Protein AF-A0A7J3XBH6-F1 (afdb_monomer_lite)

Structure (mmCIF, N/CA/C/O backbone):
data_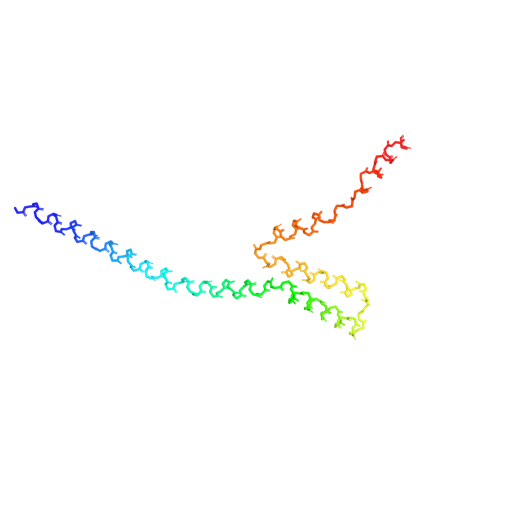AF-A0A7J3XBH6-F1
#
_entry.id   AF-A0A7J3XBH6-F1
#
loop_
_atom_site.group_PDB
_atom_site.id
_atom_site.type_symbol
_atom_site.label_atom_id
_atom_site.label_alt_id
_atom_site.label_comp_id
_atom_site.label_asym_id
_atom_site.label_entity_id
_atom_site.label_seq_id
_atom_site.pdbx_PDB_ins_code
_atom_site.Cartn_x
_atom_site.Cartn_y
_atom_site.Cartn_z
_atom_site.occupancy
_atom_site.B_iso_or_equiv
_atom_site.auth_seq_id
_atom_site.auth_comp_id
_atom_site.auth_asym_id
_atom_site.auth_atom_id
_atom_site.pdbx_PDB_model_num
ATOM 1 N N . MET A 1 1 ? -40.486 0.194 52.302 1.00 56.03 1 MET A N 1
ATOM 2 C CA . MET A 1 1 ? -40.971 0.367 50.911 1.00 56.03 1 MET A CA 1
ATOM 3 C C . MET A 1 1 ? -40.086 1.267 50.042 1.00 56.03 1 MET A C 1
ATOM 5 O O . MET A 1 1 ? -40.211 1.197 48.828 1.00 56.03 1 MET A O 1
ATOM 9 N N . THR A 1 2 ? -39.211 2.114 50.598 1.00 63.62 2 THR A N 1
ATOM 10 C CA . THR A 1 2 ? -38.350 3.021 49.808 1.00 63.62 2 THR A CA 1
ATOM 11 C C . THR A 1 2 ? -37.039 2.382 49.329 1.00 63.62 2 THR A C 1
ATOM 13 O O . THR A 1 2 ? -36.614 2.685 48.223 1.00 63.62 2 THR A O 1
ATOM 16 N N . SER A 1 3 ? -36.450 1.458 50.099 1.00 67.12 3 SER A N 1
ATOM 17 C CA . SER A 1 3 ? -35.163 0.810 49.774 1.00 67.12 3 SER A CA 1
ATOM 18 C C . SER A 1 3 ? -35.241 -0.148 48.575 1.00 67.12 3 SER A C 1
ATOM 20 O O . SER A 1 3 ? -34.408 -0.079 47.679 1.00 67.12 3 SER A O 1
ATOM 22 N N . GLU A 1 4 ? -36.273 -0.997 48.507 1.00 67.94 4 GLU A N 1
ATOM 23 C CA . GLU A 1 4 ? -36.431 -1.989 47.424 1.00 67.94 4 GLU A CA 1
ATOM 24 C C . GLU A 1 4 ? -36.643 -1.334 46.054 1.00 67.94 4 GLU A C 1
ATOM 26 O O . GLU A 1 4 ? -36.006 -1.718 45.079 1.00 67.94 4 GLU A O 1
ATOM 31 N N . LYS A 1 5 ? -37.461 -0.272 45.987 1.00 72.19 5 LYS A N 1
ATOM 32 C CA . LYS A 1 5 ? -37.665 0.503 44.749 1.00 72.19 5 LYS A CA 1
ATOM 33 C C . LYS A 1 5 ? -36.386 1.173 44.246 1.00 72.19 5 LYS A C 1
ATOM 35 O O . LYS A 1 5 ? -36.261 1.444 43.054 1.00 72.19 5 LYS A O 1
ATOM 40 N N . GLN A 1 6 ? -35.468 1.498 45.153 1.00 73.75 6 GLN A N 1
ATOM 41 C CA . GLN A 1 6 ? -34.205 2.141 44.814 1.00 73.75 6 GLN A CA 1
ATOM 42 C C . GLN A 1 6 ? -33.199 1.112 44.288 1.00 73.75 6 GLN A C 1
ATOM 44 O O . GLN A 1 6 ? -32.555 1.359 43.272 1.00 73.75 6 GLN A O 1
ATOM 49 N N . GLU A 1 7 ? -33.139 -0.074 44.898 1.00 74.94 7 GLU A N 1
ATOM 50 C CA . GLU A 1 7 ? -32.344 -1.193 44.383 1.00 74.94 7 GLU A CA 1
ATOM 51 C C . GLU A 1 7 ? -32.827 -1.707 43.023 1.00 74.94 7 GLU A C 1
ATOM 53 O O . GLU A 1 7 ? -32.000 -2.079 42.191 1.00 74.94 7 GLU A O 1
ATOM 58 N N . GLU A 1 8 ? -34.140 -1.734 42.778 1.00 81.75 8 GLU A N 1
ATOM 59 C CA . GLU A 1 8 ? -34.701 -2.113 41.474 1.00 81.75 8 GLU A CA 1
ATOM 60 C C . GLU A 1 8 ? -34.291 -1.138 40.369 1.00 81.75 8 GLU A C 1
ATOM 62 O O . GLU A 1 8 ? -33.892 -1.572 39.289 1.00 81.75 8 GLU A O 1
ATOM 67 N N . ARG A 1 9 ? -34.317 0.174 40.644 1.00 81.69 9 ARG A N 1
ATOM 68 C CA . ARG A 1 9 ? -33.863 1.191 39.682 1.00 81.69 9 ARG A CA 1
ATOM 69 C C . ARG A 1 9 ? -32.385 1.055 39.357 1.00 81.69 9 ARG A C 1
ATOM 71 O O . ARG A 1 9 ? -32.032 1.019 38.186 1.00 81.69 9 ARG A O 1
ATOM 78 N N . VAL A 1 10 ? -31.539 0.907 40.375 1.00 84.38 10 VAL A N 1
ATOM 79 C CA . VAL A 1 10 ? -30.092 0.740 40.169 1.00 84.38 10 VAL A CA 1
ATOM 80 C C . VAL A 1 10 ? -29.801 -0.544 39.385 1.00 84.38 10 VAL A C 1
ATOM 82 O O . VAL A 1 10 ? -28.973 -0.540 38.478 1.00 84.38 10 VAL A O 1
ATOM 85 N N . ARG A 1 11 ? -30.516 -1.644 39.666 1.00 84.50 11 ARG A N 1
ATOM 86 C CA . ARG A 1 11 ? -30.403 -2.877 38.868 1.00 84.50 11 ARG A CA 1
ATOM 87 C C . ARG A 1 11 ? -30.831 -2.675 37.416 1.00 84.50 11 ARG A C 1
ATOM 89 O O . ARG A 1 11 ? -30.155 -3.203 36.538 1.00 84.50 11 ARG A O 1
ATOM 96 N N . SER A 1 12 ? -31.909 -1.929 37.172 1.00 87.50 12 SER A N 1
ATOM 97 C CA . SER A 1 12 ? -32.385 -1.596 35.822 1.00 87.50 12 SER A CA 1
ATOM 98 C C . SER A 1 12 ? -31.342 -0.799 35.039 1.00 87.50 12 SER A C 1
ATOM 100 O O . SER A 1 12 ? -30.988 -1.184 33.930 1.00 87.50 12 SER A O 1
ATOM 102 N N . GLU A 1 13 ? -30.783 0.252 35.641 1.00 87.44 13 GLU A N 1
ATOM 103 C CA . GLU A 1 13 ? -29.755 1.099 35.019 1.00 87.44 13 GLU A CA 1
ATOM 104 C C . GLU A 1 13 ? -28.481 0.305 34.688 1.00 87.44 13 GLU A C 1
ATOM 106 O O . GLU A 1 13 ? -27.913 0.440 33.603 1.00 87.44 13 GLU A O 1
ATOM 111 N N . ILE A 1 14 ? -28.051 -0.583 35.592 1.00 91.50 14 ILE A N 1
ATOM 112 C CA . ILE A 1 14 ? -26.907 -1.476 35.352 1.00 91.50 14 ILE A CA 1
ATOM 113 C C . ILE A 1 14 ? -27.198 -2.446 34.199 1.00 91.50 14 ILE A C 1
ATOM 115 O O . ILE A 1 14 ? -26.307 -2.727 33.395 1.00 91.50 1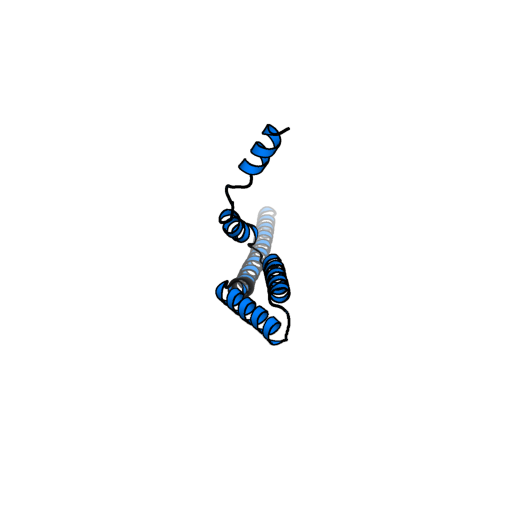4 ILE A O 1
ATOM 119 N N . TYR A 1 15 ? -28.426 -2.961 34.104 1.00 90.88 15 TYR A N 1
ATOM 120 C CA . TYR A 1 15 ? -28.835 -3.848 33.014 1.00 90.88 15 TYR A CA 1
ATOM 121 C C . TYR A 1 15 ? -28.827 -3.135 31.662 1.00 90.88 15 TYR A C 1
ATOM 123 O O . TYR A 1 15 ? -28.249 -3.656 30.710 1.00 90.88 15 TYR A O 1
ATOM 131 N N . GLU A 1 16 ? -29.407 -1.937 31.586 1.00 89.50 16 GLU A N 1
ATOM 132 C CA . GLU A 1 16 ? -29.423 -1.127 30.364 1.00 89.50 16 GLU A CA 1
ATOM 133 C C . GLU A 1 16 ? -28.004 -0.806 29.890 1.00 89.50 16 GLU A C 1
ATOM 135 O O . GLU A 1 16 ? -27.671 -1.017 28.723 1.00 89.50 16 GLU A O 1
ATOM 140 N N . LEU A 1 17 ? -27.127 -0.385 30.805 1.00 95.06 17 LEU A N 1
ATOM 141 C CA . LEU A 1 17 ? -25.737 -0.092 30.472 1.00 95.06 17 LEU A CA 1
ATOM 142 C C . LEU A 1 17 ? -25.001 -1.339 29.960 1.00 95.06 17 LEU A C 1
ATOM 144 O O . LEU A 1 17 ? -24.217 -1.261 29.011 1.00 95.06 17 LEU A O 1
ATOM 148 N N . ARG A 1 18 ? -25.272 -2.507 30.554 1.00 93.38 18 ARG A N 1
ATOM 149 C CA . ARG A 1 18 ? -24.682 -3.779 30.127 1.00 93.38 18 ARG A CA 1
ATOM 150 C C . ARG A 1 18 ? -25.118 -4.164 28.716 1.00 93.38 18 ARG A C 1
ATOM 152 O O . ARG A 1 18 ? -24.277 -4.627 27.948 1.00 93.38 18 ARG A O 1
ATOM 159 N N . GLU A 1 19 ? -26.382 -3.947 28.366 1.00 95.56 19 GLU A N 1
ATOM 160 C CA . GLU A 1 19 ? -26.884 -4.199 27.011 1.00 95.56 19 GLU A CA 1
ATOM 161 C C . GLU A 1 19 ? -26.257 -3.245 25.986 1.00 95.56 19 GLU A C 1
ATOM 163 O O . GLU A 1 19 ? -25.847 -3.688 24.914 1.00 95.56 19 GLU A O 1
ATOM 168 N N . VAL A 1 20 ? -26.058 -1.969 26.332 1.00 94.19 20 VAL A N 1
ATOM 169 C CA . VAL A 1 20 ? -25.341 -1.018 25.462 1.00 94.19 20 VAL A CA 1
ATOM 170 C C . VAL A 1 20 ? -23.896 -1.467 25.226 1.00 94.19 20 VAL A C 1
ATOM 172 O O . VAL A 1 20 ? -23.444 -1.530 24.081 1.00 94.19 20 VAL A O 1
ATOM 175 N N . PHE A 1 21 ? -23.165 -1.834 26.283 1.00 93.94 21 PHE A N 1
ATOM 176 C CA . PHE A 1 21 ? -21.796 -2.340 26.139 1.00 93.94 21 PHE A CA 1
ATOM 177 C C . PHE A 1 21 ? -21.736 -3.637 25.336 1.00 93.94 21 PHE A C 1
ATOM 179 O O . PHE A 1 21 ? -20.800 -3.838 24.558 1.00 93.94 21 PHE A O 1
ATOM 186 N N . LYS A 1 22 ? -22.735 -4.506 25.494 1.00 95.25 22 LYS A N 1
ATOM 187 C CA . LYS A 1 22 ? -22.846 -5.737 24.721 1.00 95.25 22 LYS A CA 1
ATOM 188 C C . LYS A 1 22 ? -23.038 -5.436 23.236 1.00 95.25 22 LYS A C 1
ATOM 190 O O . LYS A 1 22 ? -22.260 -5.955 22.438 1.00 95.25 22 LYS A O 1
ATOM 195 N N . ALA A 1 23 ? -23.948 -4.530 22.884 1.00 94.25 23 ALA A N 1
ATOM 196 C CA . ALA A 1 23 ? -24.168 -4.103 21.503 1.00 94.25 23 ALA A CA 1
ATOM 197 C C . ALA A 1 23 ? -22.898 -3.503 20.870 1.00 94.25 23 ALA A C 1
ATOM 199 O O . ALA A 1 23 ? -22.536 -3.853 19.748 1.00 94.25 23 ALA A O 1
ATOM 200 N N . ILE A 1 24 ? -22.161 -2.664 21.610 1.00 90.19 24 ILE A N 1
ATOM 201 C CA . ILE A 1 24 ? -20.865 -2.131 21.153 1.00 90.19 24 ILE A CA 1
ATOM 202 C C . ILE A 1 24 ? -19.859 -3.271 20.941 1.00 90.19 24 ILE A C 1
ATOM 204 O O . ILE A 1 24 ? -19.143 -3.291 19.942 1.00 90.19 24 ILE A O 1
ATOM 208 N N . SER A 1 25 ? -19.797 -4.236 21.861 1.00 90.31 25 SER A N 1
ATOM 209 C CA . SER A 1 25 ? -18.858 -5.358 21.762 1.00 90.31 25 SER A CA 1
ATOM 210 C C . SER A 1 25 ? -19.154 -6.293 20.586 1.00 90.31 25 SER A C 1
ATOM 212 O O . SER A 1 25 ? -18.222 -6.829 19.990 1.00 90.31 25 SER A O 1
ATOM 214 N N . GLU A 1 26 ? -20.428 -6.484 20.245 1.00 92.62 26 GLU A N 1
ATOM 215 C CA . GLU A 1 26 ? -20.870 -7.268 19.090 1.00 92.62 26 GLU A CA 1
ATOM 216 C C . GLU A 1 26 ? -20.526 -6.535 17.792 1.00 92.62 26 GLU A C 1
ATOM 218 O O . GLU A 1 26 ? -19.825 -7.088 16.951 1.00 92.62 26 GLU A O 1
ATOM 223 N N . PHE A 1 27 ? -20.842 -5.243 17.703 1.00 91.50 27 PHE A N 1
ATOM 224 C CA . PHE A 1 27 ? -20.460 -4.405 16.565 1.00 91.50 27 PHE A CA 1
ATOM 225 C C . PHE A 1 27 ? -18.945 -4.393 16.298 1.00 91.50 27 PHE A C 1
ATOM 227 O O . PHE A 1 27 ? -18.503 -4.493 15.154 1.00 91.50 27 PHE A O 1
ATOM 234 N N . LEU A 1 28 ? -18.123 -4.309 17.350 1.00 85.25 28 LEU A N 1
ATOM 235 C CA . LEU A 1 28 ? -16.664 -4.364 17.213 1.00 85.25 28 LEU A CA 1
ATOM 236 C C . LEU A 1 28 ? -16.166 -5.729 16.715 1.00 85.25 28 LEU A C 1
ATOM 238 O O . LEU A 1 28 ? -15.169 -5.780 15.992 1.00 85.25 28 LEU A O 1
ATOM 242 N N . LYS A 1 29 ? -16.837 -6.829 17.079 1.00 88.00 29 LYS A N 1
ATOM 243 C CA . LYS A 1 29 ? -16.524 -8.161 16.535 1.00 88.00 29 LYS A CA 1
ATOM 244 C C . LYS A 1 29 ? -16.869 -8.233 15.054 1.00 88.00 29 LYS A C 1
ATOM 246 O O . LYS A 1 29 ? -16.047 -8.719 14.284 1.00 88.00 29 LYS A O 1
ATOM 251 N N . ASP A 1 30 ? -18.012 -7.681 14.667 1.00 90.69 30 ASP A N 1
ATOM 252 C CA . ASP A 1 30 ? -18.483 -7.697 13.281 1.00 90.69 30 ASP A CA 1
ATOM 253 C C . ASP A 1 30 ? -17.613 -6.827 12.360 1.00 90.69 30 ASP A C 1
ATOM 255 O O . ASP A 1 30 ? -17.437 -7.141 11.187 1.00 90.69 30 ASP A O 1
ATOM 259 N N . ILE A 1 31 ? -17.007 -5.758 12.887 1.00 89.88 31 ILE A N 1
ATOM 260 C CA . ILE A 1 31 ? -16.078 -4.889 12.143 1.00 89.88 31 ILE A CA 1
ATOM 261 C C . ILE A 1 31 ? -14.677 -5.484 12.002 1.00 89.88 31 ILE A C 1
ATOM 263 O O . ILE A 1 31 ? -13.946 -5.121 11.074 1.00 89.88 31 ILE A O 1
ATOM 267 N N . ARG A 1 32 ? -14.284 -6.391 12.899 1.00 83.81 32 ARG A N 1
ATOM 268 C CA . ARG A 1 32 ? -12.937 -6.964 12.903 1.00 83.81 32 ARG A CA 1
ATOM 269 C C . ARG A 1 32 ? -12.615 -7.658 11.583 1.00 83.81 32 ARG A C 1
ATOM 271 O O . ARG A 1 32 ? -11.560 -7.394 11.019 1.00 83.81 32 ARG A O 1
ATOM 278 N N . GLU A 1 33 ? -13.508 -8.514 11.096 1.00 82.94 33 GLU A N 1
ATOM 279 C CA . GLU A 1 33 ? -13.288 -9.299 9.874 1.00 82.94 33 GLU A CA 1
ATOM 280 C C . GLU A 1 33 ? -13.163 -8.414 8.619 1.00 82.94 33 GLU A C 1
ATOM 282 O O . GLU A 1 33 ? -12.167 -8.538 7.903 1.00 82.94 33 GLU A O 1
ATOM 287 N N . PRO A 1 34 ? -14.085 -7.461 8.360 1.00 83.19 34 PRO A N 1
ATOM 288 C CA . PRO A 1 34 ? -13.948 -6.508 7.262 1.00 83.19 34 PRO A CA 1
ATOM 289 C C . PRO A 1 34 ? -12.660 -5.683 7.332 1.00 83.19 34 PRO A C 1
ATOM 291 O O . PRO A 1 34 ? -12.012 -5.475 6.304 1.00 83.19 34 PRO A O 1
ATOM 294 N N . LEU A 1 35 ? -12.261 -5.237 8.530 1.00 78.25 35 LEU A N 1
ATOM 295 C CA . LEU A 1 35 ? -10.998 -4.520 8.733 1.00 78.25 35 LEU A CA 1
ATOM 296 C C . LEU A 1 35 ? -9.792 -5.402 8.424 1.00 78.25 35 LEU A C 1
ATOM 298 O O . LEU A 1 35 ? -8.882 -4.966 7.724 1.00 78.25 35 LEU A O 1
ATOM 302 N N . GLU A 1 36 ? -9.784 -6.633 8.925 1.00 77.69 36 GLU A N 1
ATOM 303 C CA . GLU A 1 36 ? -8.714 -7.598 8.694 1.00 77.69 36 GLU A CA 1
ATOM 304 C C . GLU A 1 36 ? -8.593 -7.928 7.201 1.00 77.69 36 GLU A C 1
ATOM 306 O O . GLU A 1 36 ? -7.493 -7.939 6.654 1.00 77.69 36 GLU A O 1
ATOM 311 N N . HIS A 1 37 ? -9.715 -8.070 6.495 1.00 79.00 37 HIS A N 1
ATOM 312 C CA . HIS A 1 37 ? -9.730 -8.298 5.053 1.00 79.00 37 HIS A CA 1
ATOM 313 C C . HIS A 1 37 ? -9.229 -7.082 4.254 1.00 79.00 37 HIS A C 1
ATOM 315 O O . HIS A 1 37 ? -8.475 -7.241 3.288 1.00 79.00 37 HIS A O 1
ATOM 321 N N . LEU A 1 38 ? -9.603 -5.863 4.658 1.00 73.06 38 LEU A N 1
ATOM 322 C CA . LEU A 1 38 ? -9.080 -4.615 4.090 1.00 73.06 38 LEU A CA 1
ATOM 323 C C . LEU A 1 38 ? -7.570 -4.502 4.304 1.00 73.06 38 LEU A C 1
ATOM 325 O O . LEU A 1 38 ? -6.839 -4.223 3.355 1.00 73.06 38 LEU A O 1
ATOM 329 N N . MET A 1 39 ? -7.095 -4.786 5.517 1.00 67.81 39 MET A N 1
ATOM 330 C CA . MET A 1 39 ? -5.672 -4.781 5.855 1.00 67.81 39 MET A CA 1
ATOM 331 C C . MET A 1 39 ? -4.897 -5.851 5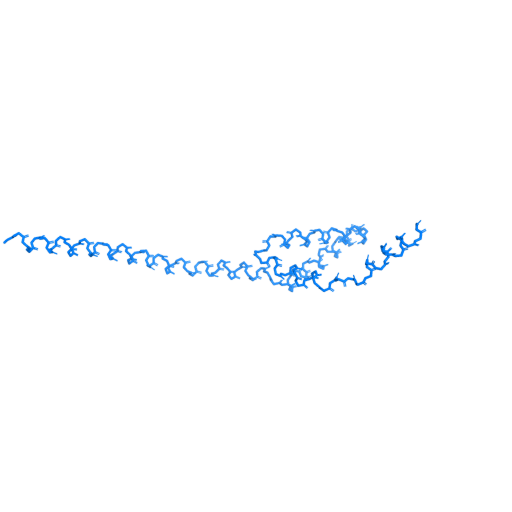.096 1.00 67.81 39 MET A C 1
ATOM 333 O O . MET A 1 39 ? -3.852 -5.540 4.540 1.00 67.81 39 MET A O 1
ATOM 337 N N . ASN A 1 40 ? -5.421 -7.068 4.977 1.00 69.38 40 ASN A N 1
ATOM 338 C CA . ASN A 1 40 ? -4.788 -8.144 4.214 1.00 69.38 40 ASN A CA 1
ATOM 339 C C . ASN A 1 40 ? -4.744 -7.842 2.712 1.00 69.38 40 ASN A C 1
ATOM 341 O O . ASN A 1 40 ? -3.747 -8.128 2.055 1.00 69.38 40 ASN A O 1
ATOM 345 N N . THR A 1 41 ? -5.782 -7.207 2.166 1.00 66.50 41 THR A N 1
ATOM 346 C CA . THR A 1 41 ? -5.795 -6.752 0.765 1.00 66.50 41 THR A CA 1
ATOM 347 C C . THR A 1 41 ? -4.761 -5.649 0.543 1.00 66.50 41 THR A C 1
ATOM 349 O O . THR A 1 41 ? -4.019 -5.664 -0.441 1.00 66.50 41 THR A O 1
ATOM 352 N N . PHE A 1 42 ? -4.671 -4.712 1.486 1.00 62.97 42 PHE A N 1
ATOM 353 C CA . PHE A 1 42 ? -3.722 -3.610 1.432 1.00 62.97 42 PHE A CA 1
ATOM 354 C C . PHE A 1 42 ? -2.273 -4.101 1.605 1.00 62.97 42 PHE A C 1
ATOM 356 O O . PHE A 1 42 ? -1.408 -3.756 0.805 1.00 62.97 42 PHE A O 1
ATOM 363 N N . LEU A 1 43 ? -2.007 -4.992 2.560 1.00 59.16 43 LEU A N 1
ATOM 364 C CA . LEU A 1 43 ? -0.701 -5.624 2.780 1.00 59.16 43 LEU A CA 1
ATOM 365 C C . LEU A 1 43 ? -0.307 -6.557 1.627 1.00 59.16 43 LEU A C 1
ATOM 367 O O . LEU A 1 43 ? 0.847 -6.555 1.210 1.00 59.16 43 LEU A O 1
ATOM 371 N N . GLY A 1 44 ? -1.257 -7.289 1.041 1.00 60.19 44 GLY A N 1
ATOM 372 C CA . GLY A 1 44 ? -1.029 -8.106 -0.156 1.00 60.19 44 GLY A CA 1
ATOM 373 C C . GLY A 1 44 ? -0.687 -7.276 -1.399 1.00 60.19 44 GLY A C 1
ATOM 374 O O . GLY A 1 44 ? -0.016 -7.759 -2.310 1.00 60.19 44 GLY A O 1
ATOM 375 N N . SER A 1 45 ? -1.092 -6.002 -1.434 1.00 55.94 45 SER A N 1
ATOM 376 C CA . SER A 1 45 ? -0.673 -5.051 -2.472 1.00 55.94 45 SER A CA 1
ATOM 377 C C . SER A 1 45 ? 0.750 -4.503 -2.270 1.00 55.94 45 SER A C 1
ATOM 379 O O . SER A 1 45 ? 1.325 -3.958 -3.211 1.00 55.94 45 SER A O 1
ATOM 381 N N . MET A 1 46 ? 1.346 -4.717 -1.088 1.00 57.88 46 MET A N 1
ATOM 382 C CA . MET A 1 46 ? 2.721 -4.336 -0.730 1.00 57.88 46 MET A CA 1
ATOM 383 C C . MET A 1 46 ? 3.747 -5.463 -0.970 1.00 57.88 46 MET A C 1
ATOM 385 O O . MET A 1 46 ? 4.843 -5.433 -0.408 1.00 57.88 46 MET A O 1
ATOM 389 N N . ASP A 1 47 ? 3.432 -6.463 -1.801 1.00 69.12 47 ASP A N 1
ATOM 390 C CA . ASP A 1 47 ? 4.406 -7.475 -2.222 1.00 69.12 47 ASP A CA 1
ATOM 391 C C . ASP A 1 47 ? 5.499 -6.832 -3.100 1.00 69.12 47 ASP A C 1
ATOM 393 O O . ASP A 1 47 ? 5.274 -6.457 -4.258 1.00 69.12 47 ASP A O 1
ATOM 397 N N . GLY A 1 48 ? 6.711 -6.721 -2.549 1.00 68.75 48 GLY A N 1
ATOM 398 C CA . GLY A 1 48 ? 7.879 -6.177 -3.244 1.00 68.75 48 GLY A CA 1
ATOM 399 C C . GLY A 1 48 ? 8.220 -6.918 -4.543 1.00 68.75 48 GLY A C 1
ATOM 400 O O . GLY A 1 48 ? 8.738 -6.304 -5.476 1.00 68.75 48 GLY A O 1
ATOM 401 N N . GLY A 1 49 ? 7.873 -8.206 -4.655 1.00 74.62 49 GLY A N 1
ATOM 402 C CA . GLY A 1 49 ? 8.047 -8.979 -5.884 1.00 74.62 49 GLY A CA 1
ATOM 403 C C . GLY A 1 49 ? 7.102 -8.533 -7.001 1.00 74.62 49 GLY A C 1
ATOM 404 O O . GLY A 1 49 ? 7.502 -8.454 -8.165 1.00 74.62 49 GLY A O 1
ATOM 405 N N . LYS A 1 50 ? 5.860 -8.182 -6.655 1.00 78.00 50 LYS A N 1
ATOM 406 C CA . LYS A 1 50 ? 4.886 -7.621 -7.600 1.00 78.00 50 LYS A CA 1
ATOM 407 C C . LYS A 1 50 ? 5.287 -6.210 -8.027 1.00 78.00 50 LYS A C 1
ATOM 409 O O . LYS A 1 50 ? 5.273 -5.904 -9.215 1.00 78.00 50 LYS A O 1
ATOM 414 N N . LEU A 1 51 ? 5.755 -5.395 -7.080 1.00 78.94 51 LEU A N 1
ATOM 415 C CA . LEU A 1 51 ? 6.292 -4.062 -7.357 1.00 78.94 51 LEU A CA 1
ATOM 416 C C . LEU A 1 51 ? 7.474 -4.104 -8.335 1.00 78.94 51 LEU A C 1
ATOM 418 O O . LEU A 1 51 ? 7.490 -3.345 -9.300 1.00 78.94 51 LEU A O 1
ATOM 422 N N . ALA A 1 52 ? 8.431 -5.010 -8.128 1.00 78.81 52 ALA A N 1
ATOM 423 C CA . ALA A 1 52 ? 9.582 -5.162 -9.016 1.00 78.81 52 ALA A CA 1
ATOM 424 C C . ALA A 1 52 ? 9.176 -5.584 -10.438 1.00 78.81 52 ALA A C 1
ATOM 426 O O . ALA A 1 52 ? 9.692 -5.036 -11.413 1.00 78.81 52 ALA A O 1
ATOM 427 N N . LYS A 1 53 ? 8.224 -6.520 -10.567 1.00 87.00 53 LYS A N 1
ATOM 428 C CA . LYS A 1 53 ? 7.682 -6.936 -11.871 1.00 87.00 53 LYS A CA 1
ATOM 429 C C . LYS A 1 53 ? 6.993 -5.781 -12.595 1.00 87.00 53 LYS A C 1
ATOM 431 O O . LYS A 1 53 ? 7.244 -5.591 -13.782 1.00 87.00 53 LYS A O 1
ATOM 436 N N . ASP A 1 54 ? 6.188 -4.996 -11.882 1.00 85.69 54 ASP A N 1
ATOM 437 C CA . ASP A 1 54 ? 5.502 -3.832 -12.450 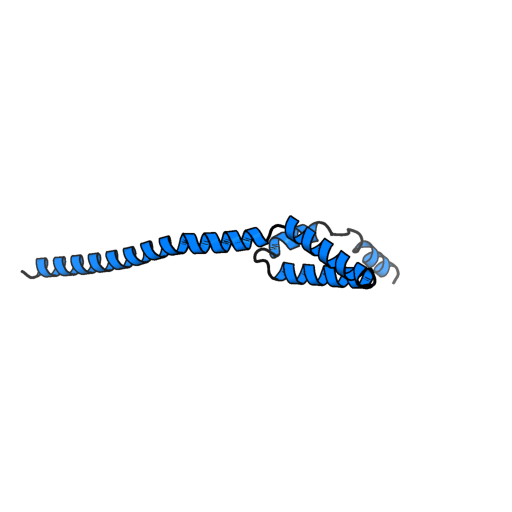1.00 85.69 54 ASP A CA 1
ATOM 438 C C . ASP A 1 54 ? 6.503 -2.776 -12.942 1.00 85.69 54 ASP A C 1
ATOM 440 O O . ASP A 1 54 ? 6.351 -2.252 -14.042 1.00 85.69 54 ASP A O 1
ATOM 444 N N . LEU A 1 55 ? 7.559 -2.493 -12.168 1.00 91.44 55 LEU A N 1
ATOM 445 C CA . LEU A 1 5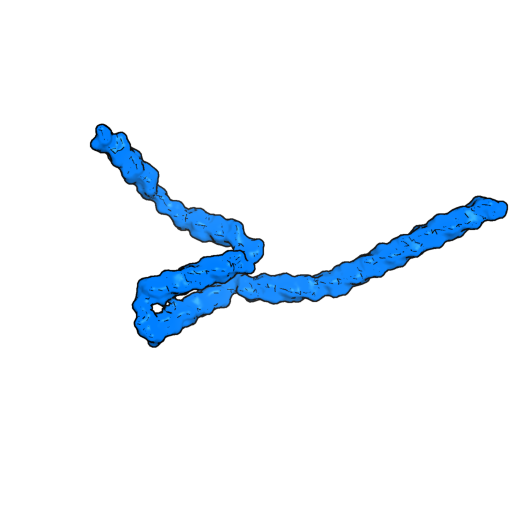5 ? 8.608 -1.544 -12.563 1.00 91.44 55 LEU A CA 1
ATOM 446 C C . LEU A 1 55 ? 9.381 -2.012 -13.793 1.00 91.44 55 LEU A C 1
ATOM 448 O O . LEU A 1 55 ? 9.630 -1.218 -14.697 1.00 91.44 55 LEU A O 1
ATOM 452 N N . ALA A 1 56 ? 9.741 -3.296 -13.843 1.00 90.44 56 ALA A N 1
ATOM 453 C CA . ALA A 1 56 ? 10.437 -3.872 -14.987 1.00 90.44 56 ALA A CA 1
ATOM 454 C C . ALA A 1 56 ? 9.571 -3.826 -16.255 1.00 90.44 56 ALA A C 1
ATOM 456 O O . ALA A 1 56 ? 10.063 -3.461 -17.322 1.00 90.44 56 ALA A O 1
ATOM 457 N N . ALA A 1 57 ? 8.280 -4.152 -16.136 1.00 94.88 57 ALA A N 1
ATOM 458 C CA . ALA A 1 57 ? 7.332 -4.066 -17.242 1.00 94.88 57 ALA A CA 1
ATOM 459 C C . ALA A 1 57 ? 7.136 -2.618 -17.715 1.00 94.88 57 ALA A C 1
ATOM 461 O O . ALA A 1 57 ? 7.145 -2.362 -18.917 1.00 94.88 57 ALA A O 1
ATOM 462 N N . PHE A 1 58 ? 7.015 -1.671 -16.782 1.00 94.94 58 PHE A N 1
ATOM 463 C CA . PHE A 1 58 ? 6.866 -0.251 -17.088 1.00 94.94 58 PHE A CA 1
ATOM 464 C C . PHE A 1 58 ? 8.095 0.315 -17.809 1.00 94.94 58 PHE A C 1
ATOM 466 O O . PHE A 1 58 ? 7.953 0.904 -18.877 1.00 94.94 58 PHE A O 1
ATOM 473 N N . TYR A 1 59 ? 9.300 0.071 -17.2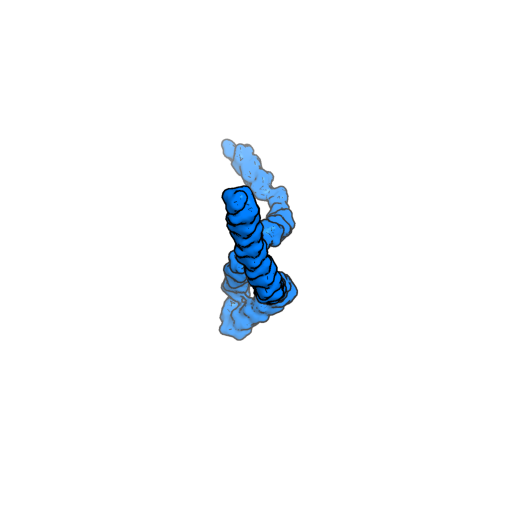83 1.00 95.19 59 TYR A N 1
ATOM 474 C CA . TYR A 1 59 ? 10.548 0.483 -17.929 1.00 95.19 59 TYR A CA 1
ATOM 475 C C . TYR A 1 59 ? 10.666 -0.086 -19.345 1.00 95.19 59 TYR A C 1
ATOM 477 O O . TYR A 1 59 ? 10.941 0.646 -20.295 1.00 95.19 59 TYR A O 1
ATOM 485 N N . LYS A 1 60 ? 10.407 -1.391 -19.493 1.00 96.75 60 LYS A N 1
ATOM 486 C CA . LYS A 1 60 ? 10.471 -2.073 -20.784 1.00 96.75 60 LYS A CA 1
ATOM 487 C C . LYS A 1 60 ? 9.496 -1.459 -21.791 1.00 96.75 60 LYS A C 1
ATOM 489 O O . LYS A 1 60 ? 9.900 -1.192 -22.915 1.00 96.75 60 LYS A O 1
ATOM 494 N N . ALA A 1 61 ? 8.266 -1.157 -21.374 1.00 97.19 61 ALA A N 1
ATOM 495 C CA . ALA A 1 61 ? 7.273 -0.516 -22.232 1.00 97.19 61 ALA A CA 1
ATOM 496 C C . ALA A 1 61 ? 7.699 0.890 -22.692 1.00 97.19 61 ALA A C 1
ATOM 498 O O . ALA A 1 61 ? 7.476 1.248 -23.846 1.00 97.19 61 ALA A O 1
ATOM 499 N N . LEU A 1 62 ? 8.340 1.680 -21.820 1.00 95.94 62 LEU A N 1
ATOM 500 C CA . LEU A 1 62 ? 8.865 2.998 -22.193 1.00 95.94 62 LEU A CA 1
ATOM 501 C C . LEU A 1 62 ? 9.949 2.874 -23.269 1.00 95.94 62 LEU A C 1
ATOM 503 O O . LEU A 1 62 ? 9.855 3.529 -24.307 1.00 95.94 62 LEU A O 1
ATOM 507 N N . VAL A 1 63 ? 10.927 1.990 -23.070 1.00 96.88 63 VAL A N 1
ATOM 508 C CA . VAL A 1 63 ? 12.002 1.764 -24.049 1.00 96.88 63 VAL A CA 1
ATOM 509 C C . VAL A 1 63 ? 11.445 1.228 -25.371 1.00 96.88 63 VAL A C 1
ATOM 511 O O . VAL A 1 63 ? 11.792 1.729 -26.438 1.00 96.88 63 VAL A O 1
ATOM 514 N N . GLU A 1 64 ? 10.522 0.264 -25.322 1.00 97.12 64 GLU A N 1
ATOM 515 C CA . GLU A 1 64 ? 9.869 -0.292 -26.516 1.00 97.12 64 GLU A CA 1
ATOM 516 C C . GLU A 1 64 ? 9.031 0.746 -27.277 1.00 97.12 64 GLU A C 1
ATOM 518 O O . GLU A 1 64 ? 8.899 0.652 -28.496 1.00 97.12 64 GLU A O 1
ATOM 523 N N . SER A 1 65 ? 8.512 1.768 -26.591 1.00 95.88 65 SER A N 1
ATOM 524 C CA . SER A 1 65 ? 7.811 2.894 -27.223 1.00 95.88 65 SER A CA 1
ATOM 525 C C . SER A 1 65 ? 8.739 3.908 -27.908 1.00 95.88 65 SER A C 1
ATOM 527 O O . SER A 1 65 ? 8.261 4.872 -28.505 1.00 95.88 65 SER A O 1
ATOM 529 N N . GLY A 1 66 ? 10.057 3.693 -27.848 1.00 94.25 66 GLY A N 1
ATOM 530 C CA . GLY A 1 66 ? 11.064 4.574 -28.436 1.00 94.25 66 GLY A CA 1
ATOM 531 C C . GLY A 1 66 ? 11.550 5.681 -27.500 1.00 94.25 66 GLY A C 1
ATOM 532 O O . GLY A 1 66 ? 12.207 6.613 -27.962 1.00 94.25 66 GLY A O 1
ATOM 533 N N . MET A 1 67 ? 11.240 5.602 -26.201 1.00 95.50 67 MET A N 1
ATOM 534 C CA . MET A 1 67 ? 11.830 6.490 -25.199 1.00 95.50 67 MET A CA 1
ATOM 535 C C . MET A 1 67 ? 13.297 6.117 -24.982 1.00 95.50 67 MET A C 1
ATOM 537 O O . MET A 1 67 ? 13.634 4.936 -24.893 1.00 95.50 67 MET A O 1
ATOM 541 N N . ASP A 1 68 ? 14.169 7.117 -24.863 1.00 96.81 68 ASP A N 1
ATOM 542 C CA . ASP A 1 68 ? 15.567 6.863 -24.541 1.00 96.81 68 ASP A CA 1
ATOM 543 C C . ASP A 1 68 ? 15.705 6.248 -23.138 1.00 96.81 68 ASP A C 1
ATOM 545 O O . ASP A 1 68 ? 14.923 6.529 -22.223 1.00 96.81 68 ASP A O 1
ATOM 549 N N . GLU A 1 69 ? 16.717 5.399 -22.964 1.00 92.88 69 GLU A N 1
ATOM 550 C CA . GLU A 1 69 ? 16.909 4.636 -21.727 1.00 92.88 69 GLU A CA 1
ATOM 551 C C . GLU A 1 69 ? 17.078 5.530 -20.492 1.00 92.88 69 GLU A C 1
ATOM 553 O O . GLU A 1 69 ? 16.636 5.172 -19.397 1.00 92.88 69 GLU A O 1
ATOM 558 N N . GLN A 1 70 ? 17.688 6.709 -20.649 1.00 94.94 70 GLN A N 1
ATOM 559 C CA . GLN A 1 70 ? 17.946 7.615 -19.536 1.00 94.94 70 GLN A CA 1
ATOM 560 C C . GLN A 1 70 ? 16.644 8.246 -19.031 1.00 94.94 70 GLN A C 1
ATOM 562 O O . GLN A 1 70 ? 16.380 8.232 -17.824 1.00 94.94 70 GLN A O 1
ATOM 567 N N . THR A 1 71 ? 15.799 8.732 -19.938 1.00 94.00 71 THR A N 1
ATOM 568 C CA . THR A 1 71 ? 14.469 9.253 -19.611 1.00 94.00 71 THR A CA 1
ATOM 569 C C . THR A 1 71 ? 13.564 8.144 -19.075 1.00 94.00 71 THR A C 1
ATOM 571 O O . THR A 1 71 ? 12.918 8.328 -18.040 1.00 94.00 71 THR A O 1
ATOM 574 N N . ALA A 1 72 ? 13.572 6.960 -19.697 1.00 94.94 72 ALA A N 1
ATOM 575 C CA . ALA A 1 72 ? 12.788 5.810 -19.248 1.00 94.94 72 ALA A CA 1
ATOM 576 C C . ALA A 1 72 ? 13.158 5.385 -17.818 1.00 94.94 72 ALA A C 1
ATOM 578 O O . ALA A 1 72 ? 12.281 5.116 -16.986 1.00 94.94 72 ALA A O 1
ATOM 579 N N . LYS A 1 73 ? 14.457 5.391 -17.496 1.00 94.25 73 LYS A N 1
ATOM 580 C CA . LYS A 1 73 ? 14.960 5.141 -16.143 1.00 94.25 73 LYS A CA 1
ATOM 581 C C . LYS A 1 73 ? 14.462 6.200 -15.162 1.00 94.25 73 LYS A C 1
ATOM 583 O O . LYS A 1 73 ? 13.891 5.838 -14.136 1.00 94.25 73 LYS A O 1
ATOM 588 N N . GLN A 1 74 ? 14.610 7.486 -15.485 1.00 96.06 74 GLN A N 1
ATOM 589 C CA . GLN A 1 74 ? 14.151 8.581 -14.621 1.00 96.06 74 GLN A CA 1
ATOM 590 C C . GLN A 1 74 ? 12.645 8.506 -14.334 1.00 96.06 74 GLN A C 1
ATOM 592 O O . GLN A 1 74 ? 12.208 8.715 -13.202 1.00 96.06 74 GLN A O 1
ATOM 597 N N . TRP A 1 75 ? 11.836 8.183 -15.343 1.00 93.88 75 TRP A N 1
ATOM 598 C CA . TRP A 1 75 ? 10.385 8.064 -15.197 1.00 93.88 75 TRP A CA 1
ATOM 599 C C . TRP A 1 75 ? 9.996 6.858 -14.351 1.00 93.88 75 TRP A C 1
ATOM 601 O O . TRP A 1 75 ? 9.110 6.960 -13.503 1.00 93.88 75 TRP A O 1
ATOM 611 N N . THR A 1 76 ? 10.695 5.740 -14.529 1.00 93.12 76 THR A N 1
ATOM 612 C CA . THR A 1 76 ? 10.502 4.535 -13.717 1.00 93.12 76 THR A CA 1
ATOM 613 C C . THR A 1 76 ? 10.895 4.778 -12.258 1.00 93.12 76 THR A C 1
ATOM 615 O O . THR A 1 76 ? 10.142 4.414 -11.356 1.00 93.12 76 THR A O 1
ATOM 618 N N . GLU A 1 77 ? 12.021 5.452 -12.002 1.00 91.25 77 GLU A N 1
ATOM 619 C CA . GLU A 1 77 ? 12.448 5.856 -10.654 1.00 91.25 77 GLU A CA 1
ATOM 620 C C . GLU A 1 77 ? 11.436 6.807 -10.004 1.00 91.25 77 GLU A C 1
ATOM 622 O O . GLU A 1 77 ? 11.086 6.649 -8.832 1.00 91.25 77 GLU A O 1
ATOM 627 N N . ARG A 1 78 ? 10.909 7.773 -10.764 1.00 91.81 78 ARG A N 1
ATOM 628 C CA . ARG A 1 78 ? 9.871 8.687 -10.276 1.00 91.81 78 ARG A CA 1
ATOM 629 C C . ARG A 1 78 ? 8.579 7.943 -9.945 1.00 91.81 78 ARG A C 1
ATOM 631 O O . ARG A 1 78 ? 8.030 8.153 -8.868 1.00 91.81 78 ARG A O 1
ATOM 638 N N . TYR A 1 79 ? 8.127 7.052 -10.824 1.00 86.75 79 TYR A N 1
ATOM 639 C CA . TYR A 1 79 ? 6.950 6.215 -10.594 1.00 86.75 79 TYR A CA 1
ATOM 640 C C . TYR A 1 79 ? 7.116 5.339 -9.346 1.00 86.75 79 TYR A C 1
ATOM 642 O O . TYR A 1 79 ? 6.222 5.303 -8.503 1.00 86.75 79 TYR A O 1
ATOM 650 N N . PHE A 1 80 ? 8.279 4.703 -9.177 1.00 86.31 80 PHE A N 1
ATOM 651 C CA . PHE A 1 80 ? 8.609 3.942 -7.973 1.00 86.31 80 PHE A CA 1
ATOM 652 C C . PHE A 1 80 ? 8.501 4.800 -6.712 1.00 86.31 80 PHE A C 1
ATOM 654 O O . PHE A 1 80 ? 7.800 4.420 -5.778 1.00 86.31 80 PHE A O 1
ATOM 661 N N . ASN A 1 81 ? 9.136 5.972 -6.704 1.00 82.94 81 ASN A N 1
ATOM 662 C CA . ASN A 1 81 ? 9.129 6.877 -5.557 1.00 82.94 81 ASN A CA 1
ATOM 663 C C . ASN A 1 81 ? 7.718 7.364 -5.198 1.00 82.94 81 ASN A C 1
ATOM 665 O O . ASN A 1 81 ? 7.378 7.419 -4.018 1.00 82.94 81 ASN A O 1
ATOM 669 N N . GLU A 1 82 ? 6.879 7.689 -6.183 1.00 83.56 82 GLU A N 1
ATOM 670 C CA . GLU A 1 82 ? 5.482 8.059 -5.925 1.00 83.56 82 GLU A CA 1
ATOM 671 C C . GLU A 1 82 ? 4.669 6.874 -5.390 1.00 83.56 82 GLU A C 1
ATOM 673 O O . GLU A 1 82 ? 3.913 7.026 -4.434 1.00 83.56 82 GLU A O 1
ATOM 678 N N . ARG A 1 83 ? 4.874 5.665 -5.927 1.00 78.44 83 ARG A N 1
ATOM 679 C CA . ARG A 1 83 ? 4.195 4.456 -5.434 1.00 78.44 83 ARG A CA 1
ATOM 680 C C . ARG A 1 83 ? 4.615 4.104 -4.005 1.00 78.44 83 ARG A C 1
ATOM 682 O O . ARG A 1 83 ? 3.784 3.691 -3.202 1.00 78.44 83 ARG A O 1
ATOM 689 N N . LEU A 1 84 ? 5.893 4.299 -3.682 1.00 75.06 84 LEU A N 1
ATOM 690 C CA . LEU A 1 84 ? 6.451 4.131 -2.344 1.00 75.06 84 LEU A CA 1
ATOM 691 C C . LEU A 1 84 ? 5.798 5.084 -1.327 1.00 75.06 84 LEU A C 1
ATOM 693 O O . LEU A 1 84 ? 5.406 4.638 -0.253 1.00 75.06 84 LEU A O 1
ATOM 697 N N . LYS A 1 85 ? 5.616 6.369 -1.665 1.00 72.94 85 LYS A N 1
ATOM 698 C CA . LYS A 1 85 ? 4.968 7.375 -0.791 1.00 72.94 85 LYS A CA 1
ATOM 699 C C . LYS A 1 85 ? 3.563 6.988 -0.329 1.00 72.94 85 LYS A C 1
ATOM 701 O O . LYS A 1 85 ? 3.126 7.434 0.725 1.00 72.94 85 LYS A O 1
ATOM 706 N N . LEU A 1 86 ? 2.868 6.165 -1.109 1.00 71.75 86 LEU A N 1
ATOM 707 C CA . LEU A 1 86 ? 1.510 5.713 -0.820 1.00 71.75 86 LEU A CA 1
ATOM 708 C C . LEU A 1 86 ? 1.463 4.514 0.145 1.00 71.75 86 LEU A C 1
ATOM 710 O O . LEU A 1 86 ? 0.375 4.102 0.542 1.00 71.75 86 LEU A O 1
ATOM 714 N N . MET A 1 87 ? 2.613 3.948 0.536 1.00 68.44 87 MET A N 1
ATOM 715 C CA . MET A 1 87 ? 2.669 2.795 1.436 1.00 68.44 87 MET A CA 1
ATOM 716 C C . MET A 1 87 ? 2.802 3.206 2.919 1.00 68.44 87 MET A C 1
ATOM 718 O O . MET A 1 87 ? 3.716 3.951 3.273 1.00 68.44 87 MET A O 1
ATOM 722 N N . PRO A 1 88 ? 1.962 2.668 3.826 1.00 58.97 88 PRO A N 1
ATOM 723 C CA . PRO A 1 88 ? 1.841 3.112 5.217 1.00 58.97 88 PRO A CA 1
ATOM 724 C C . PRO A 1 88 ? 3.034 2.784 6.136 1.00 58.97 88 PRO A C 1
ATOM 726 O O . PRO A 1 88 ? 3.048 3.246 7.268 1.00 58.97 88 PRO A O 1
ATOM 729 N N . ASN A 1 89 ? 4.072 2.078 5.669 1.00 59.00 89 ASN A N 1
ATOM 730 C CA . ASN A 1 89 ? 5.244 1.683 6.480 1.00 59.00 89 ASN A CA 1
ATOM 731 C C . ASN A 1 89 ? 6.583 2.198 5.920 1.00 59.00 89 ASN A C 1
ATOM 733 O O . ASN A 1 89 ? 7.636 1.570 6.055 1.00 59.00 89 ASN A O 1
ATOM 737 N N . LEU A 1 90 ? 6.553 3.350 5.253 1.00 54.38 90 LEU A N 1
ATOM 738 C CA . LEU A 1 90 ? 7.667 3.816 4.434 1.00 54.38 90 LEU A CA 1
ATOM 739 C C . LEU A 1 90 ? 8.930 4.204 5.221 1.00 54.38 90 LEU A C 1
ATOM 741 O O . LEU A 1 90 ? 10.041 4.009 4.729 1.00 54.38 90 LEU A O 1
ATOM 745 N N . SER A 1 91 ? 8.769 4.701 6.452 1.00 54.91 91 SER A N 1
ATOM 746 C CA . SER A 1 91 ? 9.884 5.107 7.323 1.00 54.91 91 SER A CA 1
ATOM 747 C C . SER A 1 91 ? 10.907 3.980 7.510 1.00 54.91 91 SER A C 1
ATOM 749 O O . SER A 1 91 ? 12.114 4.191 7.387 1.00 54.91 91 SER A O 1
ATOM 751 N N . GLU A 1 92 ? 10.437 2.752 7.726 1.00 59.53 92 GLU A N 1
ATOM 752 C CA . GLU A 1 92 ? 11.310 1.624 8.043 1.00 59.53 92 GLU A CA 1
ATOM 753 C C . GLU A 1 92 ? 11.972 1.025 6.792 1.00 59.53 92 GLU A C 1
ATOM 755 O O . GLU A 1 92 ? 13.148 0.657 6.814 1.00 59.53 92 GLU A O 1
ATOM 760 N N . LEU A 1 93 ? 11.248 0.989 5.669 1.00 60.16 93 LEU A N 1
ATOM 761 C CA . LEU A 1 93 ? 11.740 0.439 4.403 1.00 60.16 93 LEU A CA 1
ATOM 762 C C . LEU A 1 93 ? 12.763 1.377 3.743 1.00 60.16 93 LEU A C 1
ATOM 764 O O . LEU A 1 93 ? 13.820 0.921 3.306 1.00 60.16 93 LEU A O 1
ATOM 768 N N . LEU A 1 94 ? 12.510 2.692 3.760 1.00 59.94 94 LEU A N 1
ATOM 769 C CA . LEU A 1 94 ? 13.479 3.695 3.308 1.00 59.94 94 LEU A CA 1
ATOM 770 C C . LEU A 1 94 ? 14.718 3.725 4.204 1.00 59.94 94 LEU A C 1
ATOM 772 O O . LEU A 1 94 ? 15.827 3.795 3.684 1.00 59.94 94 LEU A O 1
ATOM 776 N N . SER A 1 95 ? 14.564 3.608 5.527 1.00 59.47 95 SER A N 1
ATOM 777 C CA . SER A 1 95 ? 15.711 3.555 6.444 1.00 59.47 95 SER A CA 1
ATOM 778 C C . SER A 1 95 ? 16.638 2.379 6.129 1.00 59.47 95 SER A C 1
ATOM 780 O O . SER A 1 95 ? 17.854 2.554 6.079 1.00 59.47 95 SER A O 1
ATOM 782 N N . ARG A 1 96 ? 16.085 1.198 5.824 1.00 62.44 96 ARG A N 1
ATOM 783 C CA . ARG A 1 96 ? 16.870 0.020 5.417 1.00 62.44 96 ARG A CA 1
ATOM 784 C C . ARG A 1 96 ? 17.524 0.192 4.039 1.00 62.44 96 ARG A C 1
ATOM 786 O O . ARG A 1 96 ? 18.658 -0.239 3.852 1.00 62.44 96 ARG A O 1
ATOM 793 N N . PHE A 1 97 ? 16.848 0.851 3.096 1.00 62.00 97 PHE A N 1
ATOM 794 C CA . PHE A 1 97 ? 17.354 1.059 1.733 1.00 62.00 97 PHE A CA 1
ATOM 795 C C . PHE A 1 97 ? 18.435 2.155 1.653 1.00 62.00 97 PHE A C 1
ATOM 797 O O . PHE A 1 97 ? 19.426 2.000 0.943 1.00 62.00 97 PHE A O 1
ATOM 804 N N . PHE A 1 98 ? 18.290 3.242 2.419 1.00 52.41 98 PHE A N 1
ATOM 805 C CA . PHE A 1 98 ? 19.260 4.341 2.475 1.00 52.41 98 PHE A CA 1
ATOM 806 C C . PHE A 1 98 ? 20.434 4.077 3.430 1.00 52.41 98 PHE A C 1
ATOM 808 O O . PHE A 1 98 ? 21.525 4.591 3.188 1.00 52.41 98 PHE A O 1
ATOM 815 N N . MET A 1 99 ? 20.285 3.236 4.466 1.00 51.00 99 MET A N 1
ATOM 816 C CA . MET A 1 99 ? 21.435 2.812 5.285 1.00 51.00 99 MET A CA 1
ATOM 817 C C . MET A 1 99 ? 22.447 1.968 4.501 1.00 51.00 99 MET A C 1
ATOM 819 O O . MET A 1 99 ? 23.636 2.038 4.798 1.00 51.00 99 MET A O 1
ATOM 823 N N . GLY A 1 100 ? 22.012 1.233 3.471 1.00 49.31 100 GLY A N 1
ATOM 824 C CA . GLY A 1 100 ? 22.901 0.455 2.600 1.00 49.31 100 GLY A CA 1
ATOM 825 C C . GLY A 1 100 ? 23.738 1.286 1.618 1.00 49.31 100 GLY A C 1
ATOM 826 O O . GLY A 1 100 ? 24.591 0.726 0.937 1.00 49.31 100 GLY A O 1
ATOM 827 N N . ARG A 1 101 ? 23.515 2.608 1.528 1.00 50.62 101 ARG A N 1
ATOM 828 C CA . ARG A 1 101 ? 24.153 3.498 0.542 1.00 50.62 101 ARG A CA 1
ATOM 829 C C . ARG A 1 101 ? 24.850 4.705 1.189 1.00 50.62 101 ARG A C 1
ATOM 831 O O . ARG A 1 101 ? 24.823 5.806 0.645 1.00 50.62 101 ARG A O 1
ATOM 838 N N . ARG A 1 102 ? 25.483 4.522 2.355 1.00 44.66 102 ARG A N 1
ATOM 839 C CA . ARG A 1 102 ? 26.512 5.464 2.825 1.00 44.66 102 ARG A CA 1
ATOM 840 C C . ARG A 1 102 ? 27.803 5.172 2.066 1.00 44.66 102 ARG A C 1
ATOM 842 O O . ARG A 1 102 ? 28.571 4.316 2.487 1.00 44.66 102 ARG A O 1
ATOM 849 N N . GLU A 1 103 ? 28.024 5.858 0.948 1.00 44.97 103 GLU A N 1
ATOM 850 C CA . GLU A 1 103 ? 29.373 5.983 0.390 1.00 44.97 103 GLU A CA 1
ATOM 851 C C . GLU A 1 103 ? 30.278 6.647 1.444 1.00 44.97 103 GLU A C 1
ATOM 853 O O . GLU A 1 103 ? 29.989 7.769 1.869 1.00 44.97 103 GLU A O 1
ATOM 858 N N . PRO A 1 104 ? 31.363 5.995 1.892 1.00 44.16 104 PRO A N 1
ATOM 859 C CA . PRO A 1 104 ? 32.269 6.559 2.886 1.00 44.16 104 PRO A CA 1
ATOM 860 C C . PRO A 1 104 ? 33.315 7.519 2.282 1.00 44.16 104 PRO A C 1
ATOM 862 O O . PRO A 1 104 ? 34.404 7.623 2.822 1.00 44.16 104 PRO A O 1
ATOM 865 N N . GLY A 1 105 ? 33.011 8.226 1.185 1.00 43.09 105 GLY A N 1
ATOM 866 C CA . GLY A 1 105 ? 33.996 9.056 0.461 1.00 43.09 105 GLY A CA 1
ATOM 867 C C . GLY A 1 105 ? 33.769 10.574 0.488 1.00 43.09 105 GLY A C 1
ATOM 868 O O . GLY A 1 105 ? 34.664 11.336 0.145 1.00 43.09 105 GLY A O 1
ATOM 869 N N . LEU A 1 106 ? 32.592 11.055 0.902 1.00 49.12 106 LEU A N 1
ATOM 870 C CA . LEU A 1 106 ? 32.245 12.483 0.777 1.00 49.12 106 LEU A CA 1
ATOM 871 C C . LEU A 1 106 ? 32.816 13.388 1.881 1.00 49.12 106 LEU A C 1
ATOM 873 O O . LEU A 1 106 ? 32.742 14.605 1.750 1.00 49.12 106 LEU A O 1
ATOM 877 N N . ARG A 1 107 ? 33.380 12.822 2.958 1.00 51.47 107 ARG A N 1
ATOM 878 C CA . ARG A 1 107 ? 34.035 13.612 4.017 1.00 51.47 107 ARG A CA 1
ATOM 879 C C . ARG A 1 107 ? 35.504 13.919 3.721 1.00 51.47 107 ARG A C 1
ATOM 881 O O . ARG A 1 107 ? 35.939 15.014 4.042 1.00 51.47 107 ARG A O 1
ATOM 888 N N . GLU A 1 108 ? 36.232 13.020 3.058 1.00 54.34 108 GLU A N 1
ATOM 889 C CA . GLU A 1 108 ? 37.658 13.241 2.755 1.00 54.34 108 GLU A CA 1
ATOM 890 C C . GLU A 1 108 ? 37.872 14.330 1.689 1.00 54.34 108 GLU A C 1
ATOM 892 O O . GLU A 1 108 ? 38.776 15.146 1.827 1.00 54.34 108 GLU A O 1
ATOM 897 N N . LEU A 1 109 ? 36.984 14.440 0.693 1.00 55.53 109 LEU A N 1
ATOM 898 C CA . LEU A 1 109 ? 37.100 15.455 -0.370 1.00 55.53 109 LEU A CA 1
ATOM 899 C C . LEU A 1 109 ? 36.817 16.895 0.094 1.00 55.53 109 LEU A C 1
ATOM 901 O O . LEU A 1 109 ? 37.226 17.846 -0.571 1.00 55.53 109 LEU A O 1
ATOM 905 N N . VAL A 1 110 ? 36.093 17.067 1.205 1.00 59.41 110 VAL A N 1
ATOM 906 C CA . VAL A 1 110 ? 35.840 18.392 1.796 1.00 59.41 110 VAL A CA 1
ATOM 907 C C . VAL A 1 110 ? 37.037 18.825 2.643 1.00 59.41 110 VAL A C 1
ATOM 909 O O . VAL A 1 110 ? 37.439 19.981 2.570 1.00 59.41 110 VAL A O 1
ATOM 912 N N . GLU A 1 111 ? 37.665 17.891 3.363 1.00 55.72 111 GLU A N 1
ATOM 913 C CA . GLU A 1 111 ? 38.853 18.181 4.175 1.00 55.72 111 GLU A CA 1
ATOM 914 C C . GLU A 1 111 ? 40.120 18.432 3.339 1.00 55.72 111 GLU A C 1
ATOM 916 O O . GLU A 1 111 ? 40.971 19.208 3.770 1.00 55.72 111 GLU A O 1
ATOM 921 N N . GLU A 1 112 ? 40.265 17.835 2.148 1.00 55.00 112 GLU A N 1
ATOM 922 C CA . GLU A 1 112 ? 41.384 18.162 1.244 1.00 55.00 112 GLU A CA 1
ATOM 923 C C . GLU A 1 112 ? 41.268 19.576 0.660 1.00 55.00 112 GLU A C 1
ATOM 925 O O . GLU A 1 112 ? 42.268 20.286 0.585 1.00 55.00 112 GLU A O 1
ATOM 930 N N . ARG A 1 113 ? 40.054 20.038 0.327 1.00 52.22 113 ARG A N 1
ATOM 931 C CA . ARG A 1 113 ? 39.849 21.403 -0.188 1.00 52.22 113 ARG A CA 1
ATOM 932 C C . ARG A 1 113 ? 40.103 22.495 0.847 1.00 52.22 113 ARG A C 1
ATOM 934 O O . ARG A 1 113 ? 40.545 23.569 0.468 1.00 52.22 113 ARG A O 1
ATOM 941 N N . GLU A 1 114 ? 39.848 22.231 2.125 1.00 54.31 114 GLU A N 1
ATOM 942 C CA . GLU A 1 114 ? 40.104 23.195 3.207 1.00 54.31 114 GLU A CA 1
ATOM 943 C C . GLU A 1 114 ? 41.581 23.252 3.640 1.00 54.31 114 GLU A C 1
ATOM 945 O O . GLU A 1 114 ? 41.957 24.138 4.400 1.00 54.31 114 GLU A O 1
ATOM 950 N N . ARG A 1 115 ? 42.433 22.323 3.178 1.00 52.22 115 ARG A N 1
ATOM 951 C CA . ARG A 1 115 ? 43.888 22.351 3.430 1.00 52.22 115 ARG A CA 1
ATOM 952 C C . ARG A 1 115 ? 44.702 22.968 2.291 1.00 52.22 115 ARG A C 1
ATOM 954 O O . ARG A 1 115 ? 45.891 23.216 2.484 1.00 52.22 115 ARG A O 1
ATOM 961 N N . GLU A 1 116 ? 44.091 23.169 1.126 1.00 52.00 116 GLU A N 1
ATOM 962 C CA . GLU A 1 116 ? 44.724 23.797 -0.042 1.00 52.00 116 GLU A CA 1
ATOM 963 C C . GLU A 1 116 ? 44.391 25.299 -0.195 1.00 52.00 116 GLU A C 1
ATOM 965 O O . GLU A 1 116 ? 44.948 25.943 -1.085 1.00 52.00 116 GLU A O 1
ATOM 970 N N . GLU A 1 117 ? 43.550 25.869 0.681 1.00 45.28 117 GLU A N 1
ATOM 971 C CA . GLU A 1 117 ? 43.342 27.325 0.852 1.00 45.28 117 GLU A CA 1
ATOM 972 C C . GLU A 1 117 ? 44.137 27.884 2.044 1.00 45.28 117 GLU A C 1
ATOM 974 O O . GLU A 1 117 ? 44.692 29.001 1.901 1.00 45.28 117 GLU A O 1
#

Sequence (117 aa):
MTSEKQEERVRSEIYELREVFKAISEFLKDIREPLEHLMNTFLGSMDGGKLAKDLAAFYKALVESGMDEQTAKQWTERYFNERLKLMPNLSELLSRFFMGRREPGLRELVEEREREE

Radius of gyration: 30.09 Å; chains: 1; bounding box: 86×37×79 Å

Secondary structure (DSSP, 8-state):
-HHHHHHHHHHHHHHHHHHHHHHHHHHHHHHHHHHHHHHHHHHHTT-HHHHHHHHHHHHHHHHHTT--HHHHHHHHHHHHHHHHHTSTTHHHHHHHHHHTT--TTTTHHHHHHTT--

Foldseek 3Di:
DPVVVVVVVVVVVVVVVVVVVVVVVVVVVVVPVVVVVVVCVLVVVVPVVVVVVVLVVQLVVCVVVVHDNVVSVVVSVVVSVVVLVPRPPNVVVVCVVVVVPPPVPPVVVVVVVVVVD

pLDDT: mean 76.05, std 16.72, range [43.09, 97.19]